Protein AF-A0A392NN14-F1 (afdb_monomer)

Nearest PDB structures (foldseek):
  8w8f-assembly1_B  TM=9.384E-01  e=7.036E-12  Sus scrofa
  8qeq-assembly1_B  TM=9.392E-01  e=6.863E-11  Sus scrofa domesticus
  7riw-assembly1_B  TM=9.456E-01  e=1.625E-10  Saccharomyces cerevisiae S288C
  5c4j-assembly1_B  TM=9.385E-01  e=1.437E-10  Saccharomyces cerevisiae S288C
  1y1w-assembly1_B  TM=9.460E-01  e=2.500E-10  Saccharomyces cerevisiae

Solvent-accessible surface area (backbone atoms only — not comparable to full-atom values): 6780 Å² total; per-residue (Å²): 132,71,65,73,44,81,45,76,43,82,47,65,85,92,49,71,38,36,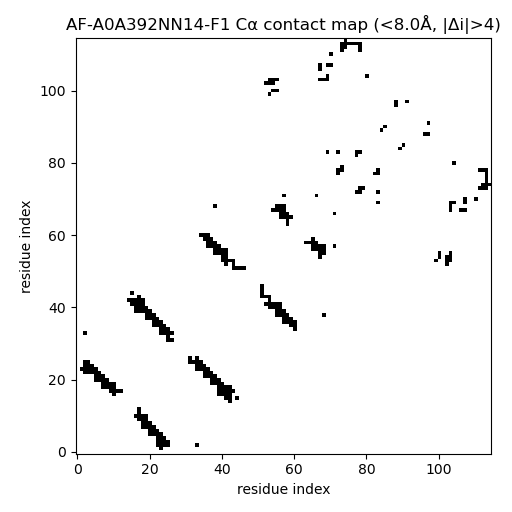36,40,34,41,35,34,42,56,60,91,90,48,100,56,80,65,48,54,37,38,42,35,29,37,31,92,58,80,66,85,77,77,63,84,48,54,35,43,31,28,37,53,71,98,49,94,62,75,40,52,46,54,52,56,43,14,62,74,65,42,55,50,68,67,59,47,42,55,76,75,44,88,54,86,82,45,58,70,63,51,61,53,46,46,52,31,52,62,72,35,60,88,63,73,50,63,123

Foldseek 3Di:
DDAPDWDKDQDDPPDQFRIKIKHFHDDPPDPDGTFIKIKTFGDQDDPPPPQRARFIWMDGGPDPDTHGPVLVCQLVVNLDPVSVCCVVPVDPVPPVVVVRCVSSCVVCVVPRHND

Organism: NCBI:txid97028

Secondary structure (DSSP, 8-state):
--TT-EEEEEPPTT-SEEEEEEEEE--TT--PPPEEEEEEEEP----SSS--S--EEEE-TT-SS-EEHHHHHHHTT--SHHHHHHHH-S-TT-HHHHHHHHHHHHHTTT--S--

pLDDT: mean 87.94, std 11.39, range [46.78, 97.38]

Sequence (115 aa):
MSTNHVYVFKQSRPNKYSFVAEVRSMAESQNRPPSTMFVRMLSRASSKWGFSGRYIRATLPYIRTEIPIIIVFRALGFVSDKDILQHICYDFSDTQMMELLRPSLEEAFVIQNQE

InterPro domains:
  IPR007642 RNA polymerase Rpb2, domain 2 [PF04561] (3-115)
  IPR015712 DNA-directed RNA polymerase, subunit 2 [PTHR20856] (1-115)
  IPR037034 RNA polymerase Rpb2, domain 2 superfamily [G3DSA:3.90.1110.10] (4-115)

Structure (mmCIF, N/CA/C/O backbone):
data_AF-A0A392NN14-F1
#
_entry.id   AF-A0A392NN14-F1
#
loop_
_atom_site.group_PDB
_atom_site.id
_atom_site.type_symbol
_atom_site.label_atom_id
_atom_site.label_alt_id
_atom_site.label_comp_id
_atom_site.label_asym_id
_atom_site.label_entity_id
_atom_site.label_seq_id
_atom_site.pdbx_PDB_ins_code
_atom_site.Cartn_x
_atom_site.Cartn_y
_atom_site.Cartn_z
_atom_site.occupancy
_atom_site.B_iso_or_equiv
_atom_site.auth_seq_id
_atom_site.auth_comp_id
_atom_site.auth_asym_id
_atom_site.auth_atom_id
_atom_site.pdbx_PDB_model_num
ATOM 1 N N . MET A 1 1 ? 15.414 -4.704 -13.668 1.00 72.12 1 MET A N 1
ATOM 2 C CA . MET A 1 1 ? 14.928 -5.061 -12.317 1.00 72.12 1 MET A CA 1
ATOM 3 C C . MET A 1 1 ? 14.467 -6.500 -12.360 1.00 72.12 1 MET A C 1
ATOM 5 O O . MET A 1 1 ? 13.905 -6.883 -13.384 1.00 72.12 1 MET A O 1
ATOM 9 N N . SER A 1 2 ? 14.764 -7.295 -11.331 1.00 88.19 2 SER A N 1
ATOM 10 C CA . SER A 1 2 ? 14.291 -8.680 -11.268 1.00 88.19 2 SER A CA 1
ATOM 11 C C . SER A 1 2 ? 12.774 -8.714 -11.067 1.00 88.19 2 SER A C 1
ATOM 13 O O . SER A 1 2 ? 12.174 -7.762 -10.564 1.00 88.19 2 SER A O 1
ATOM 15 N N . THR A 1 3 ? 12.138 -9.795 -11.510 1.00 91.38 3 THR A N 1
ATOM 16 C CA . THR A 1 3 ? 10.725 -10.065 -11.226 1.00 91.38 3 THR A CA 1
ATOM 17 C C . THR A 1 3 ? 10.560 -10.553 -9.786 1.00 91.38 3 THR A C 1
ATOM 19 O O . THR A 1 3 ? 11.524 -10.997 -9.164 1.00 91.38 3 THR A O 1
ATOM 22 N N . ASN A 1 4 ? 9.345 -10.460 -9.245 1.00 92.94 4 ASN A N 1
ATOM 23 C CA . ASN A 1 4 ? 8.960 -10.945 -7.912 1.00 92.94 4 ASN A CA 1
ATOM 24 C C . ASN A 1 4 ? 9.710 -10.286 -6.739 1.00 92.94 4 ASN A C 1
ATOM 26 O O . ASN A 1 4 ? 9.788 -10.850 -5.654 1.00 92.94 4 ASN A O 1
ATOM 30 N N . HIS A 1 5 ? 10.243 -9.081 -6.949 1.00 95.31 5 HIS A N 1
ATOM 31 C CA . HIS A 1 5 ? 10.892 -8.276 -5.917 1.00 95.31 5 HIS A CA 1
ATOM 32 C C . HIS A 1 5 ? 10.229 -6.901 -5.834 1.00 95.31 5 HIS A C 1
ATOM 34 O O . HIS A 1 5 ? 9.862 -6.317 -6.859 1.00 95.31 5 HIS A O 1
ATOM 40 N N . VAL A 1 6 ? 10.078 -6.391 -4.610 1.00 96.44 6 VAL A N 1
ATOM 41 C CA . VAL A 1 6 ? 9.560 -5.044 -4.3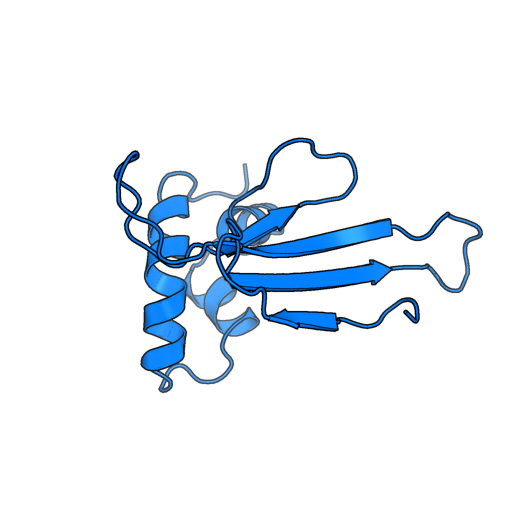57 1.00 96.44 6 VAL A CA 1
ATOM 42 C C . VAL A 1 6 ? 10.726 -4.067 -4.345 1.00 96.44 6 VAL A C 1
ATOM 44 O O . VAL A 1 6 ? 11.673 -4.225 -3.576 1.00 96.44 6 VAL A O 1
ATOM 47 N N . TYR A 1 7 ? 10.635 -3.031 -5.170 1.00 96.75 7 TYR A N 1
ATOM 48 C CA . TYR A 1 7 ? 11.602 -1.942 -5.194 1.00 96.75 7 TYR A CA 1
ATOM 49 C C . TYR A 1 7 ? 10.945 -0.640 -4.770 1.00 96.75 7 TYR A C 1
ATOM 51 O O . TYR A 1 7 ? 9.847 -0.330 -5.222 1.00 96.75 7 TYR A O 1
ATOM 59 N N . VAL A 1 8 ? 11.631 0.142 -3.935 1.00 96.94 8 VAL A N 1
ATOM 60 C CA . VAL A 1 8 ? 11.144 1.439 -3.453 1.00 96.94 8 VAL A CA 1
ATOM 61 C C . VAL A 1 8 ? 12.076 2.546 -3.923 1.00 96.94 8 VAL A C 1
ATOM 63 O O . VAL A 1 8 ? 13.267 2.552 -3.620 1.00 96.94 8 VAL A O 1
ATOM 66 N N . PHE A 1 9 ? 11.514 3.517 -4.635 1.00 95.56 9 PHE A N 1
ATOM 67 C CA . PHE A 1 9 ? 12.226 4.668 -5.172 1.00 95.56 9 PHE A CA 1
ATOM 68 C C . PHE A 1 9 ? 11.757 5.941 -4.483 1.00 95.56 9 PHE A C 1
ATOM 70 O O . PHE A 1 9 ? 10.568 6.277 -4.500 1.00 95.56 9 PHE A O 1
ATOM 77 N N . LYS A 1 10 ? 12.706 6.688 -3.920 1.00 94.38 10 LYS A N 1
ATOM 78 C CA . LYS A 1 10 ? 12.469 8.057 -3.464 1.00 94.38 10 LYS A CA 1
ATOM 79 C C . LYS A 1 10 ? 12.505 8.987 -4.671 1.00 94.38 10 LYS A C 1
ATOM 81 O O . LYS A 1 10 ? 13.477 9.001 -5.420 1.00 94.38 10 LYS A O 1
ATOM 86 N N . GLN A 1 11 ? 11.447 9.762 -4.849 1.00 91.25 11 GLN A N 1
ATOM 87 C CA . GLN A 1 11 ? 11.311 10.695 -5.958 1.00 91.25 11 GLN A CA 1
ATOM 88 C C . GLN A 1 11 ? 11.729 12.100 -5.523 1.00 91.25 11 GLN A C 1
ATOM 90 O O . GLN A 1 11 ? 11.333 12.588 -4.460 1.00 91.25 11 GLN A O 1
ATOM 95 N N . SER A 1 12 ? 12.525 12.762 -6.359 1.00 85.88 12 SER A N 1
ATOM 96 C CA . SER A 1 12 ? 12.907 14.160 -6.157 1.00 85.88 12 SER A CA 1
ATOM 97 C C . SER A 1 12 ? 11.792 15.100 -6.624 1.00 85.88 12 SER A C 1
ATOM 99 O O . S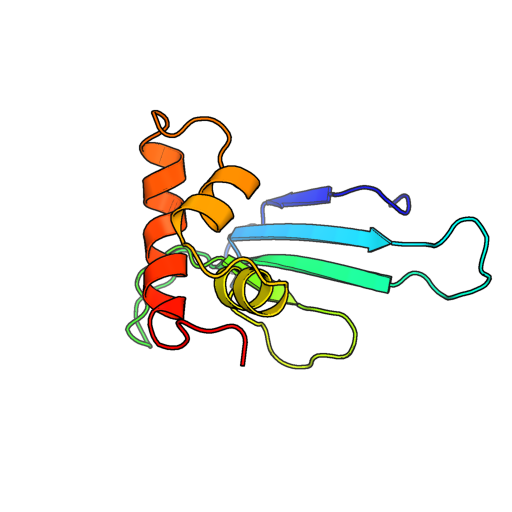ER A 1 12 ? 11.036 14.801 -7.551 1.00 85.88 12 SER A O 1
ATOM 101 N N . ARG A 1 13 ? 11.673 16.266 -5.980 1.00 80.25 13 ARG A N 1
ATOM 102 C CA . ARG A 1 13 ? 10.751 17.327 -6.425 1.00 80.25 13 ARG A CA 1
ATOM 103 C C . ARG A 1 13 ? 11.161 17.791 -7.835 1.00 80.25 13 ARG A C 1
ATOM 105 O O . ARG A 1 13 ? 12.363 17.839 -8.090 1.00 80.25 13 ARG A O 1
ATOM 112 N N . PRO A 1 14 ? 10.217 18.132 -8.737 1.00 82.19 14 PRO A N 1
ATOM 113 C CA . PRO A 1 14 ? 8.807 18.492 -8.506 1.00 82.19 14 PRO A CA 1
ATOM 114 C C . PRO A 1 14 ? 7.772 17.356 -8.692 1.00 82.19 14 PRO A C 1
ATOM 116 O O . PRO A 1 14 ? 6.632 17.620 -9.065 1.00 82.19 14 PRO A O 1
ATOM 119 N N . ASN A 1 15 ? 8.122 16.091 -8.439 1.00 85.19 15 ASN A N 1
ATOM 120 C CA . ASN A 1 15 ? 7.207 14.970 -8.682 1.00 85.19 15 ASN A CA 1
ATOM 121 C C . ASN A 1 15 ? 5.934 14.985 -7.786 1.00 85.19 15 ASN A C 1
ATOM 123 O O . ASN A 1 15 ? 5.973 15.361 -6.607 1.00 85.19 15 ASN A O 1
ATOM 127 N N . LYS A 1 16 ? 4.799 14.523 -8.342 1.00 86.25 16 LYS A N 1
ATOM 128 C CA . LYS A 1 16 ? 3.515 14.336 -7.629 1.00 86.25 16 LYS A CA 1
ATOM 129 C C . LYS A 1 16 ? 3.663 13.356 -6.463 1.00 86.25 16 LYS A C 1
ATOM 131 O O . LYS A 1 16 ? 3.013 13.518 -5.433 1.00 86.25 16 LYS A O 1
ATOM 136 N N . TYR A 1 17 ? 4.517 12.349 -6.615 1.00 90.12 17 TYR A N 1
ATOM 137 C CA . TYR A 1 17 ? 4.773 11.338 -5.591 1.00 90.12 17 TYR A CA 1
ATOM 138 C C . TYR A 1 17 ? 6.114 11.580 -4.912 1.00 90.12 17 TYR A C 1
ATOM 140 O O . TYR A 1 17 ? 7.063 12.039 -5.540 1.00 90.12 17 TYR A O 1
ATOM 148 N N . SER A 1 18 ? 6.183 11.260 -3.624 1.00 91.06 18 SER A N 1
ATOM 149 C CA . SER A 1 18 ? 7.414 11.297 -2.828 1.00 91.06 18 SER A CA 1
ATOM 150 C C . SER A 1 18 ? 8.130 9.949 -2.818 1.00 91.06 18 SER A C 1
ATOM 152 O O . SER A 1 18 ? 9.356 9.899 -2.894 1.00 91.06 18 SER A O 1
ATOM 154 N N . PHE A 1 19 ? 7.359 8.862 -2.781 1.00 93.69 19 PHE A N 1
ATOM 155 C CA . PHE A 1 19 ? 7.852 7.494 -2.843 1.00 93.69 19 PHE A CA 1
ATOM 156 C C . PHE A 1 19 ? 7.004 6.684 -3.815 1.00 93.69 19 PHE A C 1
ATOM 158 O O . PHE A 1 19 ? 5.782 6.844 -3.874 1.00 93.69 19 PHE A O 1
ATOM 165 N N . VAL A 1 20 ? 7.667 5.817 -4.571 1.00 95.56 20 VAL A N 1
ATOM 166 C CA . VAL A 1 20 ? 7.040 4.872 -5.491 1.00 95.56 20 VAL A CA 1
ATOM 167 C C . VAL A 1 20 ? 7.609 3.498 -5.190 1.00 95.56 20 VAL A C 1
ATOM 169 O O . VAL A 1 20 ? 8.806 3.285 -5.355 1.00 95.56 20 VAL A O 1
ATOM 172 N N . ALA A 1 21 ? 6.753 2.587 -4.748 1.00 97.38 21 ALA A N 1
ATOM 173 C CA . ALA A 1 21 ? 7.044 1.169 -4.701 1.00 97.38 21 ALA A CA 1
ATOM 174 C C . ALA A 1 21 ? 6.525 0.509 -5.986 1.00 97.38 21 ALA A C 1
ATOM 176 O O . ALA A 1 21 ? 5.384 0.748 -6.388 1.00 97.38 21 ALA A O 1
ATOM 177 N N . GLU A 1 22 ? 7.358 -0.300 -6.633 1.00 96.50 22 GLU A N 1
ATOM 178 C CA . GLU A 1 22 ? 7.013 -1.098 -7.811 1.00 96.50 22 GLU A CA 1
ATOM 179 C C . GLU A 1 22 ? 7.276 -2.573 -7.518 1.00 96.50 22 GLU A C 1
ATOM 181 O O . GLU A 1 22 ? 8.301 -2.933 -6.935 1.00 96.50 22 GLU A O 1
ATOM 186 N N . VAL A 1 23 ? 6.361 -3.425 -7.973 1.00 96.69 23 VAL A N 1
ATOM 187 C CA . VAL A 1 23 ? 6.580 -4.865 -8.072 1.00 96.69 23 VAL A CA 1
ATOM 188 C C . VAL A 1 23 ? 6.170 -5.336 -9.459 1.00 96.69 23 VAL A C 1
ATOM 190 O O . VAL A 1 23 ? 5.120 -4.956 -9.981 1.00 96.69 23 VAL A O 1
ATOM 193 N N . ARG A 1 24 ? 7.017 -6.172 -10.059 1.00 94.88 24 ARG A N 1
ATOM 194 C CA . ARG A 1 24 ? 6.745 -6.842 -11.329 1.00 94.88 24 ARG A CA 1
ATOM 195 C C . ARG A 1 24 ? 6.631 -8.339 -11.082 1.00 94.88 24 ARG A C 1
ATOM 197 O O . ARG A 1 24 ? 7.648 -9.017 -10.947 1.00 94.88 24 ARG A O 1
ATOM 204 N N . SER A 1 25 ? 5.406 -8.841 -11.029 1.00 93.19 25 SER A N 1
ATOM 205 C CA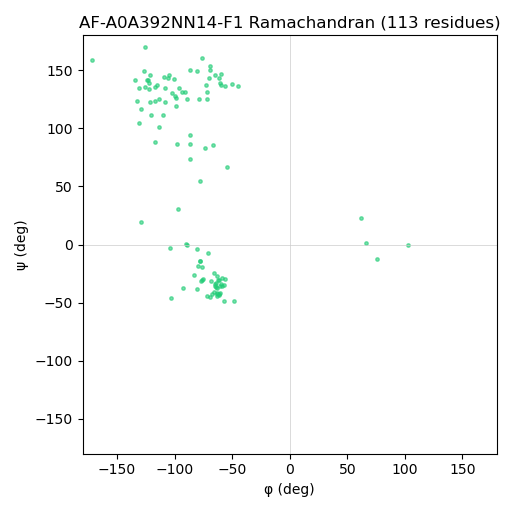 . SER A 1 25 ? 5.113 -10.227 -10.670 1.00 93.19 25 SER A CA 1
ATOM 206 C C . SER A 1 25 ? 5.079 -11.126 -11.903 1.00 93.19 25 SER A C 1
ATOM 208 O O . SER A 1 25 ? 4.410 -10.812 -12.886 1.00 93.19 25 SER A O 1
ATOM 210 N N . MET A 1 26 ? 5.780 -12.255 -11.852 1.00 92.00 26 MET A N 1
ATOM 211 C CA . MET A 1 26 ? 5.823 -13.271 -12.902 1.00 92.00 26 MET A CA 1
ATOM 212 C C . MET A 1 26 ? 5.612 -14.648 -12.274 1.00 92.00 26 MET A C 1
ATOM 214 O O . MET A 1 26 ? 6.344 -15.034 -11.364 1.00 92.00 26 MET A O 1
ATOM 218 N N . ALA A 1 27 ? 4.603 -15.374 -12.752 1.00 88.81 27 ALA A N 1
ATOM 219 C CA . ALA A 1 27 ? 4.311 -16.719 -12.275 1.00 88.81 27 ALA A CA 1
ATOM 220 C C . ALA A 1 27 ? 5.379 -17.702 -12.773 1.00 88.81 27 ALA A C 1
ATOM 222 O O . ALA A 1 27 ? 5.671 -17.737 -13.965 1.00 88.81 27 ALA A O 1
ATOM 223 N N . GLU A 1 28 ? 5.918 -18.529 -11.878 1.00 84.56 28 GLU A N 1
ATOM 224 C CA . GLU A 1 28 ? 7.006 -19.469 -12.196 1.00 84.56 28 GLU A CA 1
ATOM 225 C C . GLU A 1 28 ? 6.598 -20.536 -13.220 1.00 84.56 28 GLU A C 1
ATOM 227 O O . GLU A 1 28 ? 7.404 -20.961 -14.041 1.00 84.56 28 GLU A O 1
ATOM 232 N N . SER A 1 29 ? 5.328 -20.946 -13.199 1.00 80.25 29 SER A N 1
ATOM 233 C CA . SER A 1 29 ? 4.822 -22.064 -14.001 1.00 80.25 29 SER A CA 1
ATOM 234 C C . SER A 1 29 ? 4.002 -21.637 -15.227 1.00 80.25 29 SER A C 1
ATOM 236 O O . SER A 1 29 ? 3.556 -22.502 -15.981 1.00 80.25 29 SER A O 1
ATOM 238 N N . GLN A 1 30 ? 3.757 -20.339 -15.444 1.00 77.69 30 GLN A N 1
ATOM 239 C CA . GLN A 1 30 ? 2.914 -19.870 -16.551 1.00 77.69 30 GLN A CA 1
ATOM 240 C C . GLN A 1 30 ? 3.655 -18.908 -17.473 1.00 77.69 30 GLN A C 1
ATOM 242 O O . GLN A 1 30 ? 4.235 -17.925 -17.024 1.00 77.69 30 GLN A O 1
ATOM 247 N N . ASN A 1 31 ? 3.525 -19.125 -18.785 1.00 80.56 31 ASN A N 1
ATOM 248 C CA . ASN A 1 31 ? 4.036 -18.218 -19.814 1.00 80.56 31 ASN A CA 1
ATOM 249 C C . ASN A 1 31 ? 3.121 -16.988 -19.993 1.00 80.56 31 ASN A C 1
ATOM 251 O O . ASN A 1 31 ? 2.602 -16.724 -21.078 1.00 80.56 31 ASN A O 1
ATOM 255 N N . ARG A 1 32 ? 2.846 -16.274 -18.896 1.00 85.31 32 ARG A N 1
ATOM 256 C CA . ARG A 1 32 ? 2.120 -15.000 -18.900 1.00 85.31 32 ARG A CA 1
ATOM 257 C C . ARG A 1 32 ? 3.122 -13.850 -18.788 1.00 85.31 32 ARG A C 1
ATOM 259 O O . ARG A 1 32 ? 4.101 -13.979 -18.049 1.00 85.31 32 ARG A O 1
ATOM 266 N N . PRO A 1 33 ? 2.893 -12.723 -19.486 1.00 87.69 33 PRO A N 1
ATOM 267 C CA . PRO A 1 33 ? 3.751 -11.559 -19.333 1.00 87.69 33 PRO A CA 1
ATOM 268 C C . PRO A 1 33 ? 3.724 -11.078 -17.873 1.00 87.69 33 PRO A C 1
ATOM 270 O O . PRO A 1 33 ? 2.682 -11.184 -17.217 1.00 87.69 33 PRO A O 1
ATOM 273 N N . PRO A 1 34 ? 4.840 -10.541 -17.354 1.00 90.25 34 PRO A N 1
ATOM 274 C CA . PRO A 1 34 ? 4.873 -10.038 -15.993 1.00 90.25 34 PRO A CA 1
ATOM 275 C C . PRO A 1 34 ? 3.852 -8.918 -15.779 1.00 90.25 34 PRO A C 1
ATOM 277 O O . PRO A 1 34 ? 3.724 -8.013 -16.605 1.00 90.25 34 PRO A O 1
ATOM 280 N N . SER A 1 35 ? 3.154 -8.968 -14.649 1.00 92.81 35 SER A N 1
ATOM 281 C CA . SER A 1 35 ? 2.144 -7.989 -14.263 1.00 92.81 35 SER A CA 1
ATOM 282 C C . SER A 1 35 ? 2.743 -6.984 -13.284 1.00 92.81 35 SER A C 1
ATOM 284 O O . SER A 1 35 ? 3.320 -7.376 -12.268 1.00 92.81 35 SER A O 1
ATOM 286 N N . THR A 1 36 ? 2.638 -5.693 -13.593 1.00 94.56 36 THR A N 1
ATOM 287 C CA . THR A 1 36 ? 3.242 -4.629 -12.782 1.00 94.56 36 THR A CA 1
ATOM 288 C C . THR A 1 36 ? 2.195 -3.937 -11.922 1.00 94.56 36 THR A C 1
ATOM 290 O O . THR A 1 36 ? 1.174 -3.474 -12.427 1.00 94.56 36 THR A O 1
ATOM 293 N N . MET A 1 37 ? 2.490 -3.800 -10.633 1.00 95.88 37 MET A N 1
ATOM 294 C CA . MET A 1 37 ? 1.698 -3.039 -9.674 1.00 95.88 37 MET A CA 1
ATOM 295 C C . MET A 1 37 ? 2.556 -1.938 -9.057 1.00 95.88 37 MET A C 1
ATOM 297 O O . MET A 1 37 ? 3.753 -2.118 -8.823 1.00 95.88 37 MET A O 1
ATOM 301 N N . PHE A 1 38 ? 1.927 -0.802 -8.766 1.00 96.81 38 PHE A N 1
ATOM 302 C CA . PHE A 1 38 ? 2.578 0.307 -8.079 1.00 96.81 38 PHE A CA 1
ATOM 303 C C . PHE A 1 38 ? 1.826 0.686 -6.812 1.00 96.81 38 PHE A C 1
ATOM 305 O O . PHE A 1 38 ? 0.600 0.753 -6.822 1.00 96.81 38 PHE A O 1
ATOM 312 N N . VAL A 1 39 ? 2.565 1.033 -5.762 1.00 96.81 39 VAL A N 1
ATOM 313 C CA . VAL A 1 39 ? 2.043 1.710 -4.570 1.00 96.81 39 VAL A CA 1
ATOM 314 C C . VAL A 1 39 ? 2.794 3.025 -4.420 1.00 96.81 39 VAL A C 1
ATOM 316 O O . VAL A 1 39 ? 4.023 3.051 -4.385 1.00 96.81 39 VAL A O 1
ATOM 319 N N . ARG A 1 40 ? 2.073 4.143 -4.393 1.00 94.62 40 ARG A N 1
ATOM 320 C CA . ARG A 1 40 ? 2.659 5.484 -4.440 1.00 94.62 40 ARG A CA 1
ATOM 321 C C . ARG A 1 40 ? 2.183 6.331 -3.276 1.00 94.62 40 ARG A C 1
ATOM 323 O O . ARG A 1 40 ? 0.991 6.386 -2.985 1.00 94.62 40 ARG A O 1
ATOM 330 N N . MET A 1 41 ? 3.123 7.036 -2.658 1.00 92.44 41 MET A N 1
ATOM 331 C CA . MET A 1 41 ? 2.845 8.019 -1.617 1.00 92.44 41 MET A CA 1
ATOM 332 C C . MET A 1 41 ? 2.852 9.415 -2.232 1.00 92.44 41 MET A C 1
ATOM 334 O O . MET A 1 41 ? 3.878 9.854 -2.765 1.00 92.44 41 MET A O 1
ATOM 338 N N . LEU A 1 42 ? 1.731 10.131 -2.153 1.00 89.12 42 LEU A N 1
ATOM 339 C CA . LEU A 1 42 ? 1.657 11.509 -2.634 1.00 89.12 42 LEU A CA 1
ATOM 340 C C . LEU A 1 42 ? 2.646 12.401 -1.868 1.00 89.12 42 LEU A C 1
ATOM 342 O O . LEU A 1 42 ? 2.865 12.252 -0.662 1.00 89.12 42 LEU A O 1
ATOM 346 N N . SER A 1 43 ? 3.310 13.306 -2.589 1.00 83.75 43 SER A N 1
ATOM 347 C CA . SER A 1 43 ? 4.153 14.317 -1.960 1.00 83.75 43 SER A CA 1
ATOM 348 C C . SER A 1 43 ? 3.271 15.312 -1.196 1.00 83.75 43 SER A C 1
ATOM 350 O O . SER A 1 43 ? 2.118 15.542 -1.557 1.00 83.75 43 SER A O 1
ATOM 352 N N . ARG A 1 44 ? 3.795 15.902 -0.109 1.00 72.31 44 ARG A N 1
ATOM 353 C CA . ARG A 1 44 ? 3.131 17.029 0.571 1.00 72.31 44 ARG A CA 1
ATOM 354 C C . ARG A 1 44 ? 3.153 18.223 -0.386 1.00 72.31 44 ARG A C 1
ATOM 356 O O . ARG A 1 44 ? 4.093 19.014 -0.345 1.00 72.31 44 ARG A O 1
ATOM 363 N N . ALA A 1 45 ? 2.177 18.311 -1.281 1.00 61.19 45 ALA A N 1
ATOM 364 C CA . ALA A 1 45 ? 2.016 19.413 -2.215 1.00 61.19 45 ALA A CA 1
ATOM 365 C C . ALA A 1 45 ? 0.690 20.130 -1.942 1.00 61.19 45 ALA A C 1
ATOM 367 O O . ALA A 1 45 ? -0.334 19.502 -1.692 1.00 61.19 45 ALA A O 1
ATOM 368 N N . SER A 1 46 ? 0.788 21.459 -1.939 1.00 47.41 46 SER A N 1
ATOM 369 C CA . SER A 1 46 ? -0.182 22.437 -1.451 1.00 47.41 46 SER A CA 1
ATOM 370 C C . SER A 1 46 ? -1.628 22.159 -1.867 1.00 47.41 46 SER A C 1
ATOM 372 O O . SER A 1 46 ? -1.923 21.842 -3.020 1.00 47.41 46 SER A O 1
ATOM 374 N N . SER A 1 47 ? -2.509 22.331 -0.890 1.00 46.78 47 SER A N 1
ATOM 375 C CA . SER A 1 47 ? -3.962 22.203 -0.877 1.00 46.78 47 SER A CA 1
ATOM 376 C C . SER A 1 47 ? -4.682 23.039 -1.947 1.00 46.78 47 SER A C 1
ATOM 378 O O . SER A 1 47 ? -5.442 23.946 -1.624 1.00 46.78 47 SER A O 1
ATOM 380 N N . LYS A 1 48 ? -4.508 22.721 -3.235 1.00 50.03 48 LYS A N 1
ATOM 381 C CA . LYS A 1 48 ? -5.433 23.189 -4.284 1.00 50.03 48 LYS A CA 1
ATOM 382 C C . LYS A 1 48 ? -6.755 22.414 -4.288 1.00 50.03 48 LYS A C 1
ATOM 384 O O . LYS A 1 48 ? -7.732 22.913 -4.824 1.00 50.03 48 LYS A O 1
ATOM 389 N N . TRP A 1 49 ? -6.783 21.227 -3.677 1.00 50.06 49 TRP A N 1
ATOM 390 C CA . TRP A 1 49 ? -7.924 20.302 -3.708 1.00 50.06 49 TRP A CA 1
ATOM 391 C C . TRP A 1 49 ? -8.364 19.811 -2.318 1.00 50.06 49 TRP A C 1
ATOM 393 O O . TRP A 1 49 ? -9.002 18.775 -2.213 1.00 50.06 49 TRP A O 1
ATOM 403 N N . GLY A 1 50 ? -7.998 20.511 -1.236 1.00 48.47 50 GLY A N 1
ATOM 404 C CA . GLY A 1 50 ? -8.453 20.188 0.130 1.00 48.47 50 GLY A CA 1
ATOM 405 C C . GLY A 1 50 ? -7.796 18.971 0.803 1.00 48.47 50 GLY A C 1
ATOM 406 O O . GLY A 1 50 ? -7.895 18.825 2.015 1.00 48.47 50 GLY A O 1
ATOM 407 N N . PHE A 1 51 ? -7.057 18.140 0.066 1.00 49.81 51 PHE A N 1
ATOM 408 C CA . PHE A 1 51 ? -6.369 16.965 0.610 1.00 49.81 51 PHE A CA 1
ATOM 409 C C . PHE A 1 51 ? -4.977 17.327 1.152 1.00 49.81 51 PHE A C 1
ATOM 411 O O . PHE A 1 51 ? -3.994 17.383 0.412 1.00 49.81 51 PHE A O 1
ATOM 418 N N . SER A 1 52 ? -4.885 17.599 2.454 1.00 59.78 52 SER A N 1
ATOM 419 C CA . SER A 1 52 ? -3.618 17.845 3.154 1.00 59.78 52 SER A CA 1
ATOM 420 C C . SER A 1 52 ? -3.147 16.564 3.849 1.00 59.78 52 SER A C 1
ATOM 422 O O . SER A 1 52 ? -3.409 16.358 5.028 1.00 59.78 52 SER A O 1
ATOM 424 N N . GLY A 1 53 ? -2.424 15.697 3.137 1.00 69.00 53 GLY A N 1
ATOM 425 C CA . GLY A 1 53 ? -1.955 14.427 3.700 1.00 69.00 53 GLY A CA 1
ATOM 426 C C . GLY A 1 53 ? -0.977 13.679 2.797 1.00 69.00 53 GLY A C 1
ATOM 427 O O . GLY A 1 53 ? -0.906 13.921 1.593 1.00 69.00 53 GLY A O 1
ATOM 428 N N . ARG A 1 54 ? -0.188 12.769 3.381 1.00 80.81 54 ARG A N 1
ATOM 429 C CA . ARG A 1 54 ? 0.634 11.805 2.628 1.00 80.81 54 ARG A CA 1
ATOM 430 C C . ARG A 1 54 ? -0.215 10.570 2.313 1.00 80.81 54 ARG A C 1
ATOM 432 O O . ARG A 1 54 ? -0.054 9.535 2.944 1.00 80.81 54 ARG A O 1
ATOM 439 N N . TYR A 1 55 ? -1.140 10.701 1.367 1.00 90.56 55 TYR A N 1
ATOM 440 C CA . TYR A 1 55 ? -2.015 9.593 0.972 1.00 90.56 55 TYR A CA 1
ATOM 441 C C . TYR A 1 55 ? -1.236 8.509 0.230 1.00 90.56 55 TYR A C 1
ATOM 443 O O . TYR A 1 55 ? -0.336 8.811 -0.565 1.00 90.56 55 TYR A O 1
ATOM 451 N N . ILE A 1 56 ? -1.612 7.255 0.469 1.00 94.00 56 ILE A N 1
ATOM 452 C CA . ILE A 1 56 ? -1.055 6.090 -0.213 1.00 94.00 56 ILE A CA 1
ATOM 453 C C . ILE A 1 56 ? -2.107 5.530 -1.167 1.00 94.00 56 ILE A C 1
ATOM 455 O O . ILE A 1 56 ? -3.208 5.154 -0.764 1.00 94.00 56 ILE A O 1
ATOM 459 N N . ARG A 1 57 ? -1.750 5.446 -2.448 1.00 94.88 57 ARG A N 1
ATOM 460 C CA . ARG A 1 57 ? -2.621 4.906 -3.495 1.00 94.88 57 ARG A CA 1
ATOM 461 C C . ARG A 1 57 ? -1.927 3.801 -4.276 1.00 94.88 57 ARG A C 1
ATOM 463 O O . ARG A 1 57 ? -0.710 3.827 -4.455 1.00 94.88 57 ARG A O 1
ATOM 470 N N . ALA A 1 58 ? -2.709 2.851 -4.764 1.00 96.62 58 ALA A N 1
ATOM 471 C CA . ALA A 1 58 ? -2.261 1.761 -5.608 1.00 96.62 58 ALA A CA 1
ATOM 472 C C . ALA A 1 58 ? -2.689 1.975 -7.066 1.00 96.62 58 ALA A C 1
ATOM 474 O O . ALA A 1 58 ? -3.789 2.449 -7.355 1.00 96.62 58 ALA A O 1
ATOM 475 N N . THR A 1 59 ? -1.826 1.584 -7.998 1.00 96.69 59 THR A N 1
ATOM 476 C CA . THR A 1 59 ? -2.183 1.368 -9.401 1.00 96.69 59 THR A CA 1
ATOM 477 C C . THR A 1 59 ? -2.124 -0.121 -9.665 1.00 96.69 59 THR A C 1
ATOM 479 O O . THR A 1 59 ? -1.046 -0.720 -9.643 1.00 96.69 59 THR A O 1
ATOM 482 N N . LEU A 1 60 ? -3.299 -0.696 -9.896 1.00 95.06 60 LEU A N 1
ATOM 483 C CA . LEU A 1 60 ? -3.453 -2.096 -10.247 1.00 95.06 60 LEU A CA 1
ATOM 484 C C . LEU A 1 60 ? -3.327 -2.276 -11.767 1.00 95.06 60 LEU A C 1
ATOM 486 O O . LEU A 1 60 ? -3.693 -1.369 -12.524 1.00 95.06 60 LEU A O 1
ATOM 490 N N . PRO A 1 61 ? -2.846 -3.440 -12.229 1.00 92.88 61 PRO A N 1
ATOM 491 C CA . PRO A 1 61 ? -2.871 -3.794 -13.642 1.00 92.88 61 PRO A CA 1
ATOM 492 C C . PRO A 1 61 ? -4.269 -3.597 -14.238 1.00 92.88 61 PRO A C 1
ATOM 494 O O . PRO A 1 61 ? -5.267 -3.951 -13.616 1.00 92.88 61 PRO A O 1
ATOM 497 N N . TYR A 1 62 ? -4.335 -3.045 -15.451 1.00 91.06 62 TYR A N 1
ATOM 498 C CA . TYR A 1 62 ? -5.576 -2.818 -16.209 1.00 91.06 62 TYR A CA 1
ATOM 499 C C . TYR A 1 62 ? -6.559 -1.787 -15.621 1.00 91.06 62 TYR A C 1
ATOM 501 O O . TYR A 1 62 ? -7.586 -1.514 -16.242 1.00 91.06 62 TYR A O 1
ATOM 509 N N . ILE A 1 63 ? -6.236 -1.142 -14.495 1.00 94.56 63 ILE A N 1
ATOM 510 C CA . ILE A 1 63 ? -7.035 -0.054 -13.923 1.00 94.56 63 ILE A CA 1
ATOM 511 C C . ILE A 1 63 ? -6.418 1.299 -14.298 1.00 94.56 63 ILE A C 1
ATOM 513 O O . ILE A 1 63 ? -5.233 1.547 -14.080 1.00 94.56 63 ILE A O 1
ATOM 517 N N . ARG A 1 64 ? -7.233 2.200 -14.862 1.00 89.88 64 ARG A N 1
ATOM 518 C CA . ARG A 1 64 ? -6.775 3.525 -15.327 1.00 89.88 64 ARG A CA 1
ATOM 519 C C . ARG A 1 64 ? -6.544 4.521 -14.193 1.00 89.88 64 ARG A C 1
ATOM 521 O O . ARG A 1 64 ? -5.719 5.419 -14.325 1.00 89.88 64 ARG A O 1
ATOM 528 N N . THR A 1 65 ? -7.302 4.394 -13.111 1.00 92.56 65 THR A N 1
ATOM 529 C CA . THR A 1 65 ? -7.315 5.338 -11.993 1.00 92.56 65 THR A CA 1
ATOM 530 C C . THR A 1 65 ? -6.662 4.739 -10.758 1.00 92.56 65 THR A C 1
ATOM 532 O O . THR A 1 65 ? -6.794 3.553 -10.475 1.00 92.56 65 THR A O 1
ATOM 535 N N . GLU A 1 66 ? -5.964 5.570 -9.994 1.00 92.88 66 GLU A N 1
ATOM 536 C CA . GLU A 1 66 ? -5.359 5.136 -8.735 1.00 92.88 66 GLU A CA 1
ATOM 537 C C . GLU A 1 66 ? -6.432 4.924 -7.669 1.00 92.88 66 GLU A C 1
ATOM 539 O O . GLU A 1 66 ? -7.319 5.765 -7.510 1.00 92.88 66 GLU A O 1
ATOM 544 N N . ILE A 1 67 ? -6.308 3.840 -6.911 1.00 94.62 67 ILE A N 1
ATOM 545 C CA . ILE A 1 67 ? -7.255 3.451 -5.865 1.00 94.62 67 ILE A CA 1
ATOM 546 C C . ILE A 1 67 ? -6.589 3.678 -4.498 1.00 94.62 67 ILE A C 1
ATOM 548 O O . ILE A 1 67 ? -5.423 3.305 -4.340 1.00 94.62 67 ILE A O 1
ATOM 552 N N . PRO A 1 68 ? -7.264 4.282 -3.503 1.00 94.88 68 PRO A N 1
ATOM 553 C CA . PRO A 1 68 ? -6.738 4.364 -2.141 1.00 94.88 68 PRO A CA 1
ATOM 554 C C . PRO A 1 68 ? -6.406 2.977 -1.584 1.00 94.88 68 PRO A C 1
ATOM 556 O O . PRO A 1 68 ? -7.182 2.037 -1.750 1.00 94.88 68 PRO A O 1
ATOM 559 N N . ILE A 1 69 ? -5.255 2.833 -0.921 1.00 95.25 69 ILE A N 1
ATOM 560 C CA . ILE A 1 69 ? -4.758 1.507 -0.516 1.00 95.25 69 ILE A CA 1
ATOM 561 C C . ILE A 1 69 ? -5.719 0.778 0.435 1.00 95.25 69 ILE A C 1
ATOM 563 O O . ILE A 1 69 ? -5.904 -0.428 0.312 1.00 95.25 69 ILE A O 1
ATOM 567 N N . ILE A 1 70 ? -6.390 1.511 1.325 1.00 95.56 70 ILE A N 1
ATOM 568 C CA . ILE A 1 70 ? -7.345 0.954 2.293 1.00 95.56 70 ILE A CA 1
ATOM 569 C C . ILE A 1 70 ? -8.552 0.323 1.585 1.00 95.56 70 ILE A C 1
ATOM 571 O O . ILE A 1 70 ? -9.008 -0.744 1.982 1.00 95.56 70 ILE A O 1
ATOM 575 N N . ILE A 1 71 ? -9.017 0.918 0.481 1.00 95.06 71 ILE A N 1
ATOM 576 C CA . ILE A 1 71 ? -10.116 0.365 -0.326 1.00 95.06 71 ILE A CA 1
ATOM 577 C C . ILE A 1 71 ? -9.717 -0.966 -0.963 1.00 95.06 71 ILE A C 1
ATOM 579 O O . ILE A 1 71 ? -10.530 -1.882 -1.033 1.00 95.06 71 ILE A O 1
ATOM 583 N N . VAL A 1 72 ? -8.453 -1.108 -1.373 1.00 95.31 72 VAL A N 1
ATOM 584 C CA . VAL A 1 72 ? -7.941 -2.382 -1.897 1.00 95.31 72 VAL A CA 1
ATOM 585 C C . VAL A 1 72 ? -7.986 -3.468 -0.818 1.00 95.31 72 VAL A C 1
ATOM 587 O O . VAL A 1 72 ? -8.423 -4.576 -1.105 1.00 95.31 72 VAL A O 1
ATOM 590 N N . PHE A 1 73 ? -7.602 -3.159 0.425 1.00 96.25 73 PHE A N 1
ATOM 591 C CA . PHE A 1 73 ? -7.706 -4.111 1.536 1.00 96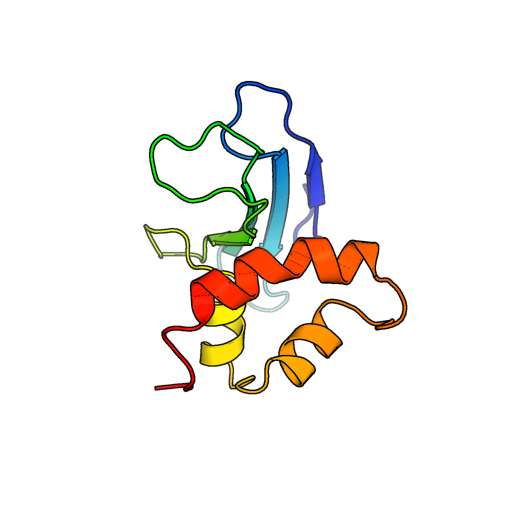.25 73 PHE A CA 1
ATOM 592 C C . PHE A 1 73 ? -9.156 -4.508 1.845 1.00 96.25 73 PHE A C 1
ATOM 594 O O . PHE A 1 73 ? -9.436 -5.697 1.999 1.00 96.25 73 PHE A O 1
ATOM 601 N N . ARG A 1 74 ? -10.081 -3.539 1.877 1.00 94.94 74 ARG A N 1
ATOM 602 C CA . ARG A 1 74 ? -11.511 -3.810 2.104 1.00 94.94 74 ARG A CA 1
ATOM 603 C C . ARG A 1 74 ? -12.099 -4.704 1.010 1.00 94.94 74 ARG A C 1
ATOM 605 O O . ARG A 1 74 ? -12.768 -5.682 1.328 1.00 94.94 74 ARG A O 1
ATOM 612 N N . ALA A 1 75 ? -11.752 -4.458 -0.255 1.00 94.44 75 ALA A N 1
ATOM 613 C CA . ALA A 1 75 ? -12.159 -5.303 -1.381 1.00 94.44 75 ALA A CA 1
ATOM 614 C C . ALA A 1 75 ? -11.605 -6.743 -1.300 1.00 94.44 75 ALA A C 1
ATOM 616 O O . ALA A 1 75 ? -12.222 -7.670 -1.821 1.00 94.44 75 ALA A O 1
ATOM 617 N N . LEU A 1 76 ? -10.460 -6.947 -0.635 1.00 93.94 76 LEU A N 1
ATOM 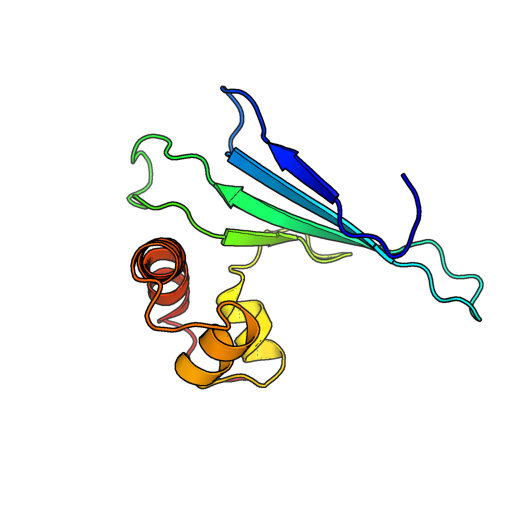618 C CA . LEU A 1 76 ? -9.885 -8.273 -0.367 1.00 93.94 76 LEU A CA 1
ATOM 619 C C . LEU A 1 76 ? -10.526 -8.990 0.839 1.00 93.94 76 LEU A C 1
ATOM 621 O O . LEU A 1 76 ? -10.172 -10.137 1.104 1.00 93.94 76 LEU A O 1
ATOM 625 N N . GLY A 1 77 ? -11.455 -8.345 1.553 1.00 93.25 77 GLY A N 1
ATOM 626 C CA . GLY A 1 77 ? -12.171 -8.911 2.703 1.00 93.25 77 GLY A CA 1
ATOM 627 C C . GLY A 1 77 ? -11.681 -8.425 4.072 1.00 93.25 77 GLY A C 1
ATOM 628 O O . GLY A 1 77 ? -12.251 -8.807 5.092 1.00 93.25 77 GLY A O 1
ATOM 629 N N . PHE A 1 78 ? -10.668 -7.552 4.132 1.00 93.94 78 PHE A N 1
ATOM 630 C CA . PHE A 1 78 ? -10.225 -6.939 5.389 1.00 93.94 78 PHE A CA 1
ATOM 631 C C . PHE A 1 78 ? -11.052 -5.689 5.681 1.00 93.94 78 PHE A C 1
ATOM 633 O O . PHE A 1 78 ? -10.686 -4.582 5.293 1.00 93.94 78 PHE A O 1
ATOM 640 N N . VAL A 1 79 ? -12.198 -5.869 6.335 1.00 90.12 79 VAL A N 1
ATOM 641 C CA . VAL A 1 79 ? -13.146 -4.775 6.603 1.00 90.12 79 VAL A CA 1
ATOM 642 C C . VAL A 1 79 ? -12.726 -3.924 7.810 1.00 90.12 79 VAL A C 1
ATOM 644 O O . VAL A 1 79 ? -12.855 -2.701 7.794 1.00 90.12 79 VAL A O 1
ATOM 647 N N . SER A 1 80 ? -12.191 -4.566 8.851 1.00 93.25 80 SER A N 1
ATOM 648 C CA . SER A 1 80 ? -11.744 -3.920 10.090 1.00 93.25 80 SER A CA 1
ATOM 649 C C . SER A 1 80 ? -10.463 -3.114 9.866 1.00 93.25 80 SER A C 1
ATOM 651 O O . SER A 1 80 ? -9.442 -3.664 9.459 1.00 93.25 80 SER A O 1
ATOM 653 N N . ASP A 1 81 ? -10.478 -1.823 10.216 1.00 92.12 81 ASP A N 1
ATOM 654 C CA . ASP A 1 81 ? -9.288 -0.960 10.135 1.00 92.12 81 ASP A CA 1
ATOM 655 C C . ASP A 1 81 ? -8.124 -1.507 10.956 1.00 92.12 81 ASP A C 1
ATOM 657 O O . ASP A 1 81 ? -6.970 -1.409 10.544 1.00 92.12 81 ASP A O 1
ATOM 661 N N . LYS A 1 82 ? -8.421 -2.131 12.100 1.00 92.19 82 LYS A N 1
ATOM 662 C CA . LYS A 1 82 ? -7.407 -2.787 12.923 1.00 92.19 82 LYS A CA 1
ATOM 663 C C . LYS A 1 82 ? -6.732 -3.914 12.147 1.00 92.19 82 LYS A C 1
ATOM 665 O O . LYS A 1 82 ? -5.510 -4.003 12.182 1.00 92.19 82 LYS A O 1
ATOM 670 N N . ASP A 1 83 ? -7.498 -4.727 11.429 1.00 93.50 83 ASP A N 1
ATOM 671 C CA . ASP A 1 83 ? -6.974 -5.871 10.681 1.00 93.50 83 ASP A CA 1
ATOM 672 C C . ASP A 1 83 ? -6.112 -5.372 9.520 1.00 93.50 83 ASP A C 1
ATOM 674 O O . ASP A 1 83 ? -5.000 -5.857 9.328 1.00 93.50 83 ASP A O 1
ATOM 678 N N . ILE A 1 84 ? -6.562 -4.335 8.805 1.00 94.44 84 ILE A N 1
ATOM 679 C CA . ILE A 1 84 ? -5.766 -3.671 7.761 1.00 94.44 84 ILE A CA 1
ATOM 680 C C . ILE A 1 84 ? -4.446 -3.157 8.344 1.00 94.44 84 ILE A C 1
ATOM 682 O O . ILE A 1 84 ? -3.374 -3.407 7.792 1.00 94.44 84 ILE A O 1
ATOM 686 N N . LEU A 1 85 ? -4.508 -2.463 9.481 1.00 93.19 85 LEU A N 1
ATOM 687 C CA . LEU A 1 85 ? -3.332 -1.912 10.141 1.00 93.19 85 LEU A CA 1
ATOM 688 C C . LEU A 1 85 ? -2.366 -3.006 10.611 1.00 93.19 85 LEU A C 1
ATOM 690 O O . LEU A 1 85 ? -1.169 -2.813 10.446 1.00 93.19 85 LEU A O 1
ATOM 694 N N . GLN A 1 86 ? -2.842 -4.160 11.094 1.00 93.56 86 GLN A N 1
ATOM 695 C CA . GLN A 1 86 ? -1.984 -5.302 11.462 1.00 93.56 86 GLN A CA 1
ATOM 696 C C . GLN A 1 86 ? -1.198 -5.868 10.269 1.00 93.56 86 GLN A C 1
ATOM 698 O O . GLN A 1 86 ? -0.092 -6.374 10.451 1.00 93.56 86 GLN A O 1
ATOM 703 N N . HIS A 1 87 ? -1.743 -5.777 9.051 1.00 94.00 87 HIS A N 1
ATOM 704 C CA . HIS A 1 87 ? -1.058 -6.231 7.834 1.00 94.00 87 HIS A CA 1
ATOM 705 C C . HIS A 1 87 ? -0.017 -5.228 7.317 1.00 94.00 87 HIS A C 1
ATOM 707 O O . HIS A 1 87 ? 0.843 -5.599 6.519 1.00 94.00 87 HIS A O 1
ATOM 713 N N . ILE A 1 88 ? -0.094 -3.962 7.736 1.00 93.56 88 ILE A N 1
ATOM 714 C CA . ILE A 1 88 ? 0.811 -2.895 7.285 1.00 93.56 88 ILE A CA 1
ATOM 715 C C . ILE A 1 88 ? 1.869 -2.578 8.350 1.00 93.56 88 ILE A C 1
ATOM 717 O O . ILE A 1 88 ? 3.044 -2.419 8.027 1.00 93.56 88 ILE A O 1
ATOM 721 N N . CYS A 1 89 ? 1.449 -2.450 9.607 1.00 91.19 89 CYS A N 1
ATOM 722 C CA . CYS A 1 89 ? 2.256 -2.051 10.750 1.00 91.19 89 CYS A CA 1
ATOM 723 C C . CYS A 1 89 ? 2.232 -3.167 11.800 1.00 91.19 89 CYS A C 1
ATOM 725 O O . CYS A 1 89 ? 1.208 -3.431 12.427 1.00 91.19 89 CYS A O 1
ATOM 727 N N . TYR A 1 90 ? 3.377 -3.820 11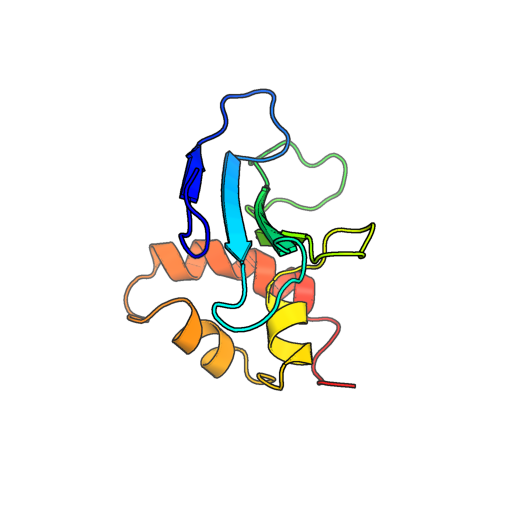.992 1.00 88.69 90 TYR A N 1
ATOM 728 C CA . TYR A 1 90 ? 3.506 -4.943 12.925 1.00 88.69 90 TYR A CA 1
ATOM 729 C C . TYR A 1 90 ? 3.601 -4.510 14.398 1.00 88.69 90 TYR A C 1
ATOM 731 O O . TYR A 1 90 ? 3.437 -5.344 15.285 1.00 88.69 90 TYR A O 1
ATOM 739 N N . ASP A 1 91 ? 3.856 -3.224 14.663 1.00 91.50 91 ASP A N 1
ATOM 740 C CA . ASP A 1 91 ? 3.986 -2.657 16.005 1.00 91.50 91 ASP A CA 1
ATOM 741 C C . ASP A 1 91 ? 3.129 -1.393 16.157 1.00 91.50 91 ASP A C 1
ATOM 743 O O . ASP A 1 91 ? 3.486 -0.308 15.703 1.00 91.50 91 ASP A O 1
ATOM 747 N N . PHE A 1 92 ? 2.002 -1.517 16.859 1.00 89.31 92 PHE A N 1
ATOM 748 C CA . PHE A 1 92 ? 1.096 -0.394 17.115 1.00 89.31 92 PHE A CA 1
ATOM 749 C C . PHE A 1 92 ? 1.627 0.653 18.092 1.00 89.31 92 PHE A C 1
ATOM 751 O O . PHE A 1 92 ? 0.996 1.699 18.251 1.00 89.31 92 PHE A O 1
ATOM 758 N N . SER A 1 93 ? 2.767 0.404 18.736 1.00 92.56 93 SER A N 1
ATOM 759 C CA . SER A 1 93 ? 3.447 1.427 19.524 1.00 92.56 93 SER A CA 1
ATOM 760 C C . SER A 1 93 ? 4.221 2.428 18.652 1.00 92.56 93 SER A C 1
ATOM 762 O O . SER A 1 93 ? 4.528 3.528 19.124 1.00 92.56 93 SER A O 1
ATOM 764 N N . ASP A 1 94 ? 4.448 2.130 17.362 1.00 92.06 94 ASP A N 1
ATOM 765 C CA . ASP A 1 94 ? 5.026 3.075 16.401 1.00 92.06 94 ASP A CA 1
ATOM 766 C C . ASP A 1 94 ? 4.007 4.152 15.992 1.00 92.06 94 ASP A C 1
ATOM 768 O O . ASP A 1 94 ? 3.343 4.116 14.950 1.00 92.06 94 ASP A O 1
ATOM 772 N N . THR A 1 95 ? 3.910 5.171 16.841 1.00 90.19 95 THR A N 1
ATOM 773 C CA . THR A 1 95 ? 3.046 6.336 16.621 1.00 90.19 95 THR A CA 1
ATOM 774 C C . THR A 1 95 ? 3.371 7.098 15.334 1.00 90.19 95 THR A C 1
ATOM 776 O O . THR A 1 95 ? 2.464 7.679 14.739 1.00 90.19 95 THR A O 1
ATOM 779 N N . GLN A 1 96 ? 4.623 7.083 14.858 1.00 89.69 96 GLN A N 1
ATOM 780 C CA . GLN A 1 96 ? 5.003 7.799 13.638 1.00 89.69 96 GLN A CA 1
ATOM 781 C C . G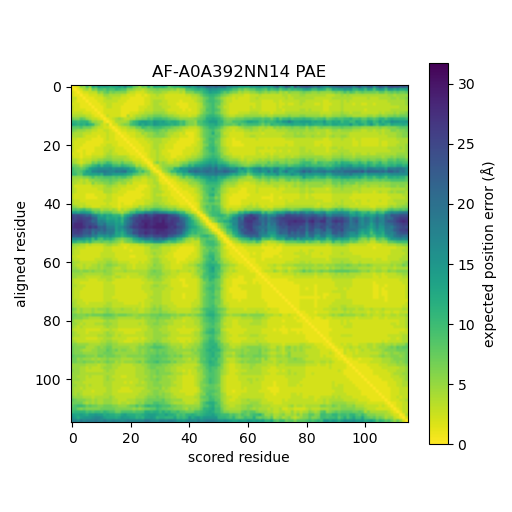LN A 1 96 ? 4.429 7.111 12.400 1.00 89.69 96 GLN A C 1
ATOM 783 O O . GLN A 1 96 ? 3.884 7.779 11.517 1.00 89.69 96 GLN A O 1
ATOM 788 N N . MET A 1 97 ? 4.521 5.781 12.341 1.00 88.88 97 MET A N 1
ATOM 789 C CA . MET A 1 97 ? 3.956 4.997 11.246 1.00 88.88 97 MET A CA 1
ATOM 790 C C . MET A 1 97 ? 2.426 5.073 11.232 1.00 88.88 97 MET A C 1
ATOM 792 O O . MET A 1 97 ? 1.827 5.273 10.173 1.00 88.88 97 MET A O 1
ATOM 796 N N . MET A 1 98 ? 1.796 5.009 12.406 1.00 89.56 98 MET A N 1
ATOM 797 C CA . MET A 1 98 ? 0.342 5.135 12.541 1.00 89.56 98 MET A CA 1
ATOM 798 C C . MET A 1 98 ? -0.167 6.512 12.087 1.00 89.56 98 MET A C 1
ATOM 800 O O . MET A 1 98 ? -1.160 6.601 11.361 1.00 89.56 98 MET A O 1
ATOM 804 N N . GLU A 1 99 ? 0.541 7.589 12.434 1.00 89.00 99 GLU A N 1
ATOM 805 C CA . GLU A 1 99 ? 0.189 8.950 12.012 1.00 89.00 99 GLU A CA 1
ATOM 806 C C . GLU A 1 99 ? 0.302 9.135 10.489 1.00 89.00 99 GLU A C 1
ATOM 808 O O . GLU A 1 99 ? -0.495 9.850 9.882 1.00 89.00 99 GLU A O 1
ATOM 813 N N . LEU A 1 100 ? 1.256 8.458 9.837 1.00 89.00 100 LEU A N 1
ATOM 814 C CA . LEU A 1 100 ? 1.386 8.482 8.376 1.00 89.00 100 LEU A CA 1
ATOM 815 C C . LEU A 1 100 ? 0.228 7.774 7.660 1.00 89.00 100 LEU A C 1
ATOM 817 O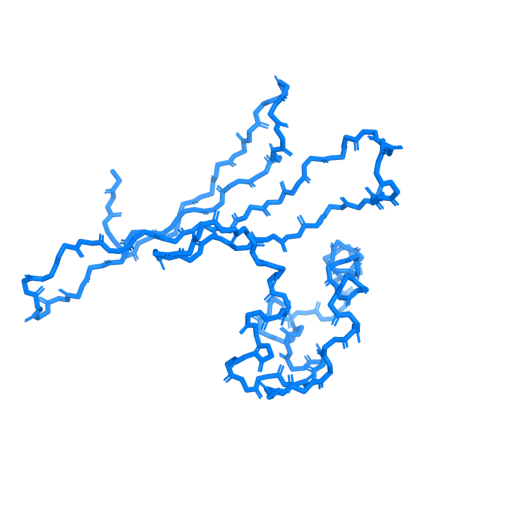 O . LEU A 1 100 ? -0.122 8.172 6.548 1.00 89.00 100 LEU A O 1
ATOM 821 N N . LEU A 1 101 ? -0.361 6.746 8.276 1.00 90.62 101 LEU A N 1
ATOM 822 C CA . LEU A 1 101 ? -1.466 5.976 7.698 1.00 90.62 101 LEU A CA 1
ATOM 823 C C . LEU A 1 101 ? -2.833 6.637 7.911 1.00 90.62 101 LEU A C 1
ATOM 825 O O . LEU A 1 101 ? -3.717 6.452 7.070 1.00 90.62 101 LEU A O 1
ATOM 829 N N . ARG A 1 102 ? -2.997 7.450 8.966 1.00 89.81 102 ARG A N 1
ATOM 830 C CA . ARG A 1 102 ? -4.275 8.095 9.325 1.00 89.81 102 ARG A CA 1
ATOM 831 C C . ARG A 1 102 ? -4.983 8.787 8.142 1.00 89.81 102 ARG A C 1
ATOM 833 O O . ARG A 1 102 ? -6.146 8.460 7.915 1.00 89.81 102 ARG A O 1
ATOM 840 N N . PRO A 1 103 ? -4.331 9.632 7.315 1.00 90.88 103 PRO A N 1
ATOM 841 C CA . PRO A 1 103 ? -5.016 10.292 6.198 1.00 90.88 103 PRO A CA 1
ATOM 842 C C . PRO A 1 103 ? -5.577 9.314 5.156 1.00 90.88 103 PRO A C 1
ATOM 844 O O . PRO A 1 103 ? -6.589 9.596 4.522 1.00 90.88 103 PRO A O 1
ATOM 847 N N . SER A 1 104 ? -4.928 8.159 4.966 1.00 91.81 104 SER A N 1
ATOM 848 C CA . SER A 1 104 ? -5.389 7.145 4.008 1.00 91.81 104 SER A CA 1
ATOM 849 C C . SER A 1 104 ? -6.599 6.365 4.538 1.00 91.81 104 SER A C 1
ATOM 851 O O . SER A 1 104 ? -7.432 5.937 3.743 1.00 91.81 104 SER A O 1
ATOM 853 N N . LEU A 1 105 ? -6.716 6.201 5.863 1.00 91.88 105 LEU A N 1
ATOM 854 C CA . LEU A 1 105 ? -7.908 5.637 6.511 1.00 91.88 105 LEU A CA 1
ATOM 855 C C . LEU A 1 105 ? -9.097 6.597 6.416 1.00 91.88 105 LEU A C 1
ATOM 857 O O . LEU A 1 105 ? -10.187 6.184 6.027 1.00 91.88 105 LEU A O 1
ATOM 861 N N . GLU A 1 106 ? -8.874 7.882 6.697 1.00 91.00 106 GLU A N 1
ATOM 862 C CA . GLU A 1 106 ? -9.904 8.924 6.590 1.00 91.00 106 GLU A CA 1
ATOM 863 C C . GLU A 1 106 ? -10.449 9.046 5.159 1.00 91.00 106 GLU A C 1
ATOM 865 O O . GLU A 1 106 ? -11.659 9.134 4.962 1.00 91.00 106 GLU A O 1
ATOM 870 N N . GLU A 1 107 ? -9.575 8.977 4.146 1.00 89.94 107 GLU A N 1
ATOM 871 C CA . GLU A 1 107 ? -9.972 8.987 2.729 1.00 89.94 107 GLU A CA 1
ATOM 872 C C . GLU A 1 107 ? -10.909 7.820 2.374 1.00 89.94 107 GLU A C 1
ATOM 874 O O . GLU A 1 107 ? -11.825 7.973 1.566 1.00 89.94 107 GLU A O 1
ATOM 879 N N . ALA A 1 108 ? -10.702 6.657 2.990 1.00 90.50 108 ALA A N 1
ATOM 880 C CA . ALA A 1 108 ? -11.472 5.447 2.733 1.00 90.50 108 ALA A CA 1
ATOM 881 C C . ALA A 1 108 ? -12.720 5.301 3.619 1.00 90.50 108 ALA A C 1
ATOM 883 O O . ALA A 1 108 ? -13.464 4.331 3.463 1.00 90.50 108 ALA A O 1
ATOM 884 N N . PHE A 1 109 ? -12.988 6.253 4.522 1.00 89.69 109 PHE A N 1
ATOM 885 C CA . PHE A 1 109 ? -14.070 6.156 5.508 1.00 89.69 109 PHE A CA 1
ATOM 886 C C . PHE A 1 109 ? -15.454 5.922 4.883 1.00 89.69 109 PHE A C 1
ATOM 888 O O . PHE A 1 109 ? -16.299 5.265 5.486 1.00 89.69 109 PHE A O 1
ATOM 895 N N . VAL A 1 110 ? -15.666 6.414 3.661 1.00 90.69 110 VAL A N 1
ATOM 896 C CA . VAL A 1 110 ? -16.931 6.313 2.919 1.00 90.69 110 VAL A CA 1
ATOM 897 C C . VAL A 1 110 ? -17.330 4.886 2.520 1.00 90.69 110 VAL A C 1
ATOM 899 O O . VAL A 1 110 ? -18.515 4.641 2.327 1.00 90.69 110 VAL A O 1
ATOM 902 N N . ILE A 1 111 ? -16.387 3.945 2.392 1.00 89.50 111 ILE A N 1
ATOM 903 C CA . ILE A 1 111 ? -16.665 2.571 1.929 1.00 89.50 111 ILE A CA 1
ATOM 904 C C . ILE A 1 111 ? -16.331 1.598 3.049 1.00 89.50 111 ILE A C 1
ATOM 906 O O . ILE A 1 111 ? -15.201 1.138 3.121 1.00 89.50 111 ILE A O 1
ATOM 910 N N . GLN A 1 112 ? -17.274 1.297 3.939 1.00 86.38 112 GLN A N 1
ATOM 911 C CA . GLN A 1 112 ? -17.026 0.488 5.146 1.00 86.38 112 GLN A CA 1
ATOM 912 C C . GLN A 1 112 ? -17.217 -1.019 4.957 1.00 86.38 112 GLN A C 1
ATOM 914 O O . GLN A 1 112 ? -17.026 -1.767 5.907 1.00 86.38 112 GLN A O 1
ATOM 919 N N . ASN A 1 113 ? -17.574 -1.465 3.754 1.00 85.12 113 ASN A N 1
ATOM 920 C CA . ASN A 1 113 ? -17.953 -2.846 3.473 1.00 85.12 113 ASN A CA 1
ATOM 921 C C . ASN A 1 113 ? -17.094 -3.410 2.330 1.00 85.12 113 ASN A C 1
ATOM 923 O O . ASN A 1 113 ? -16.357 -2.673 1.673 1.00 85.12 113 ASN A O 1
ATOM 927 N N . GLN A 1 114 ? -17.189 -4.722 2.104 1.00 82.88 114 GLN A N 1
ATOM 928 C CA . GLN A 1 114 ? -16.545 -5.390 0.969 1.00 82.88 114 GLN A CA 1
ATOM 929 C C . GLN A 1 114 ? -17.305 -5.172 -0.356 1.00 82.88 114 GLN A C 1
ATOM 931 O O . GLN A 1 114 ? -16.668 -5.140 -1.410 1.00 82.88 114 GLN A O 1
ATOM 936 N N . GLU A 1 115 ? -18.636 -5.034 -0.286 1.00 72.62 115 GLU A N 1
ATOM 937 C CA . GLU A 1 115 ? -19.564 -4.835 -1.417 1.00 72.62 115 GLU A CA 1
ATOM 938 C C . GLU A 1 115 ? -19.994 -3.372 -1.579 1.00 72.62 115 GLU A C 1
ATOM 940 O O . GLU A 1 115 ? -20.234 -2.704 -0.541 1.00 72.62 115 GLU A O 1
#

Radius of gyration: 15.4 Å; Cα contacts (8 Å, |Δi|>4): 177; chains: 1; bounding box: 34×45×39 Å

Mean predicted aligned error: 5.8 Å